Protein AF-A0A1A8RSU1-F1 (afdb_monomer_lite)

Structure (mmCIF, N/CA/C/O backbone):
data_AF-A0A1A8RSU1-F1
#
_entry.id   AF-A0A1A8RSU1-F1
#
loop_
_atom_site.group_PDB
_atom_site.id
_atom_site.type_symbol
_atom_site.label_atom_id
_atom_site.label_alt_id
_atom_site.label_comp_id
_atom_site.label_asym_id
_atom_site.label_entity_id
_atom_site.label_seq_id
_atom_site.pdbx_PDB_ins_code
_atom_site.Cartn_x
_atom_site.Cartn_y
_atom_site.Cartn_z
_atom_site.occupancy
_atom_site.B_iso_or_equiv
_atom_site.auth_seq_id
_atom_site.auth_comp_id
_atom_site.auth_asym_id
_atom_site.auth_atom_id
_atom_site.pdbx_PDB_model_num
ATOM 1 N N . ARG A 1 1 ? -17.466 -7.263 -15.778 1.00 43.09 1 ARG A N 1
ATOM 2 C CA . ARG A 1 1 ? -18.382 -7.134 -14.616 1.00 43.09 1 ARG A CA 1
ATOM 3 C C . ARG A 1 1 ? -17.638 -6.340 -13.537 1.00 43.09 1 ARG A C 1
ATOM 5 O O . ARG A 1 1 ? -17.036 -6.929 -12.654 1.00 43.09 1 ARG A O 1
ATOM 12 N N . TYR A 1 2 ? -17.560 -5.017 -13.695 1.00 47.53 2 TYR A N 1
ATOM 13 C CA . TYR A 1 2 ? -16.796 -4.135 -12.807 1.00 47.53 2 TYR A CA 1
ATOM 14 C C . TYR A 1 2 ? -17.596 -3.910 -11.522 1.00 47.53 2 TYR A C 1
ATOM 16 O O . TYR A 1 2 ? -18.692 -3.355 -11.583 1.00 47.53 2 TYR A O 1
ATOM 24 N N . HIS A 1 3 ? -17.081 -4.364 -10.378 1.00 49.94 3 HIS A N 1
ATOM 25 C CA . HIS A 1 3 ? -17.557 -3.888 -9.079 1.00 49.94 3 HIS A CA 1
ATOM 26 C C . HIS A 1 3 ? -17.003 -2.476 -8.896 1.00 49.94 3 HIS A C 1
ATOM 28 O O . HIS A 1 3 ? -15.944 -2.265 -8.319 1.00 49.94 3 HIS A O 1
ATOM 34 N N . ASN A 1 4 ? -17.702 -1.510 -9.490 1.00 48.41 4 ASN A N 1
ATOM 35 C CA . ASN A 1 4 ? -17.497 -0.099 -9.216 1.00 48.41 4 ASN A CA 1
ATOM 36 C C . ASN A 1 4 ? -18.172 0.204 -7.881 1.00 48.41 4 ASN A C 1
ATOM 38 O O . ASN A 1 4 ? -19.279 0.747 -7.849 1.00 48.41 4 ASN A O 1
ATOM 42 N N . GLU A 1 5 ? -17.516 -0.144 -6.778 1.00 55.12 5 GLU A N 1
ATOM 43 C CA . GLU A 1 5 ? -17.769 0.582 -5.543 1.00 55.12 5 GLU A CA 1
ATOM 44 C C . GLU A 1 5 ? -17.365 2.025 -5.826 1.00 55.12 5 GLU A C 1
ATOM 46 O O . GLU A 1 5 ? -16.189 2.379 -5.898 1.00 55.12 5 GLU A O 1
ATOM 51 N N . A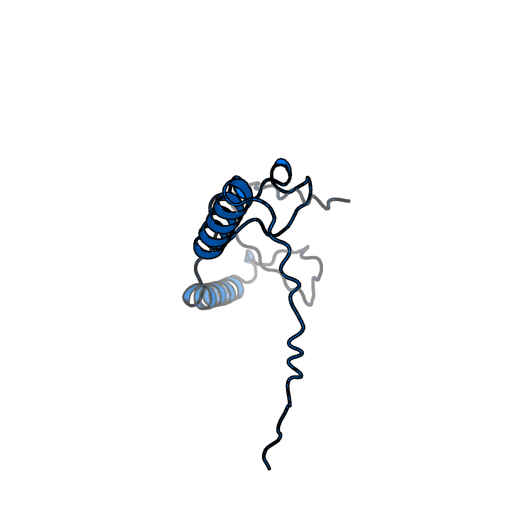RG A 1 6 ? -18.364 2.860 -6.122 1.00 53.16 6 ARG A N 1
ATOM 52 C CA . ARG A 1 6 ? -18.197 4.306 -6.148 1.00 53.16 6 ARG A CA 1
ATOM 53 C C . ARG A 1 6 ? -17.763 4.691 -4.740 1.00 53.16 6 ARG A C 1
ATOM 55 O O . ARG A 1 6 ? -18.616 4.922 -3.888 1.00 53.16 6 ARG A O 1
ATOM 62 N N . ILE A 1 7 ? -16.452 4.752 -4.510 1.00 56.94 7 ILE A N 1
ATOM 63 C CA . ILE A 1 7 ? -15.860 5.431 -3.363 1.00 56.94 7 ILE A CA 1
ATOM 64 C C . ILE A 1 7 ? -16.310 6.882 -3.500 1.00 56.94 7 ILE A C 1
ATOM 66 O O . ILE A 1 7 ? -15.734 7.682 -4.238 1.00 56.94 7 ILE A O 1
ATOM 70 N N . ARG A 1 8 ? -17.441 7.205 -2.872 1.00 55.22 8 ARG A N 1
ATOM 71 C CA . ARG A 1 8 ? -17.864 8.585 -2.717 1.00 55.22 8 ARG A CA 1
ATOM 72 C C . ARG A 1 8 ? -16.896 9.148 -1.693 1.00 55.22 8 ARG A C 1
ATOM 74 O O . ARG A 1 8 ? -17.014 8.845 -0.512 1.00 55.22 8 ARG A O 1
ATOM 81 N N . TRP A 1 9 ? -15.944 9.954 -2.147 1.00 57.47 9 TRP A N 1
ATOM 82 C CA . TRP A 1 9 ? -15.135 10.830 -1.297 1.00 57.47 9 TRP A CA 1
ATOM 83 C C . TRP A 1 9 ? -16.006 11.937 -0.668 1.00 57.47 9 TRP A C 1
ATOM 85 O O . TRP A 1 9 ? -15.672 13.117 -0.714 1.00 57.47 9 TRP A O 1
ATOM 95 N N . ASP A 1 10 ? -17.179 11.584 -0.142 1.00 55.91 10 ASP A N 1
ATOM 96 C CA . ASP A 1 10 ? -18.060 12.500 0.565 1.00 55.91 10 ASP A CA 1
ATOM 97 C C . ASP A 1 10 ? -17.514 12.662 1.994 1.00 55.91 10 ASP A C 1
ATOM 99 O O . ASP A 1 10 ? -17.517 11.718 2.783 1.00 55.91 10 ASP A O 1
ATOM 103 N N . ARG A 1 11 ? -17.016 13.873 2.291 1.00 58.91 11 ARG A N 1
ATOM 104 C CA . ARG A 1 11 ? -16.640 14.413 3.618 1.00 58.91 11 ARG A CA 1
ATOM 105 C C . ARG A 1 11 ? -15.434 13.781 4.323 1.00 58.91 11 ARG A C 1
ATOM 107 O O . ARG A 1 11 ? -15.578 13.149 5.363 1.00 58.91 11 ARG A O 1
ATOM 114 N N . GLY A 1 12 ? -14.224 14.056 3.830 1.00 75.88 12 GLY A N 1
ATOM 115 C CA . GLY A 1 12 ? -13.008 14.212 4.659 1.00 75.88 12 GLY A CA 1
ATOM 116 C C . GLY A 1 12 ? -12.505 13.014 5.483 1.00 75.88 12 GLY A C 1
ATOM 117 O O . GLY A 1 12 ? -11.488 13.134 6.163 1.00 75.88 12 GLY A O 1
ATOM 118 N N . LYS A 1 13 ? -13.175 11.862 5.445 1.00 86.50 13 LYS A N 1
ATOM 119 C CA . LYS A 1 13 ? -12.784 10.669 6.191 1.00 86.50 13 LYS A CA 1
ATOM 120 C C . LYS A 1 13 ? -11.755 9.868 5.398 1.00 86.50 13 LYS A C 1
ATOM 122 O O . LYS A 1 13 ? -12.028 9.444 4.281 1.00 86.50 13 LYS A O 1
ATOM 127 N N . SER A 1 14 ? -10.583 9.658 5.993 1.00 89.81 14 SER A N 1
ATOM 128 C CA . SER A 1 14 ? -9.442 8.956 5.384 1.00 89.81 14 SER A CA 1
ATOM 129 C C . SER A 1 14 ? -9.056 7.656 6.099 1.00 89.81 14 SER A C 1
ATOM 131 O O . SER A 1 14 ? -8.151 6.957 5.649 1.00 89.81 14 SER A O 1
ATOM 133 N N . ILE A 1 15 ? -9.706 7.336 7.222 1.00 93.31 15 ILE A N 1
ATOM 134 C CA . ILE A 1 15 ? -9.374 6.194 8.080 1.00 93.31 15 ILE A CA 1
ATOM 135 C C . ILE A 1 15 ? -10.650 5.417 8.409 1.00 93.31 15 ILE A C 1
ATOM 137 O O . ILE A 1 15 ? -11.662 6.003 8.799 1.00 93.31 15 ILE A O 1
ATOM 141 N N . TRP A 1 16 ? -10.555 4.093 8.313 1.00 95.44 16 TRP A N 1
ATOM 142 C CA . TRP A 1 16 ? -11.576 3.133 8.724 1.00 95.44 16 TRP A CA 1
ATOM 143 C C . TRP A 1 16 ? -10.932 1.991 9.513 1.00 95.44 16 TRP A C 1
ATOM 145 O O . TRP A 1 16 ? -9.740 1.714 9.360 1.00 95.44 16 TRP A O 1
ATOM 155 N N . LEU A 1 17 ? -11.713 1.341 10.373 1.00 96.88 17 LEU A N 1
ATOM 156 C CA . LEU A 1 17 ? -11.289 0.161 11.120 1.00 96.88 17 LEU A CA 1
ATOM 157 C C . LEU A 1 17 ? -12.401 -0.885 11.099 1.00 96.88 17 LEU A C 1
ATOM 159 O O . LEU A 1 17 ? -13.474 -0.654 11.650 1.00 96.88 17 LEU A O 1
ATOM 163 N N . PHE A 1 18 ? -12.097 -2.058 10.551 1.00 97.81 18 PHE A N 1
ATOM 164 C CA . PHE A 1 18 ? -13.012 -3.194 10.478 1.00 97.81 18 PHE A CA 1
ATOM 165 C C . PHE A 1 18 ? -12.447 -4.389 11.242 1.00 97.81 18 PHE A C 1
ATOM 167 O O . PHE A 1 18 ? -11.230 -4.566 11.339 1.00 97.81 18 PHE A O 1
ATOM 174 N N . ASN A 1 19 ? -13.332 -5.224 11.782 1.00 97.25 19 ASN A N 1
ATOM 175 C CA . ASN A 1 19 ? -12.950 -6.508 12.356 1.00 97.25 19 ASN A CA 1
ATOM 176 C C . ASN A 1 19 ? -13.326 -7.623 11.392 1.00 97.25 19 ASN A C 1
ATOM 178 O O . ASN A 1 19 ? -14.393 -8.208 11.503 1.00 97.25 19 ASN A O 1
ATOM 182 N N . ILE A 1 20 ? -12.404 -7.937 10.493 1.00 96.50 20 ILE A N 1
ATOM 183 C CA . ILE A 1 20 ? -12.529 -8.965 9.463 1.00 96.50 20 ILE A CA 1
ATOM 184 C C . ILE A 1 20 ? -12.957 -10.354 9.967 1.00 96.50 20 ILE A C 1
ATOM 186 O O . ILE A 1 20 ? -13.557 -11.098 9.198 1.00 96.50 20 ILE A O 1
ATOM 190 N N . THR A 1 21 ? -12.702 -10.729 11.231 1.00 97.44 21 THR A N 1
ATOM 191 C CA . THR A 1 21 ? -13.159 -12.037 11.749 1.00 97.44 21 THR A CA 1
ATOM 192 C C . THR A 1 21 ? -14.651 -12.056 12.072 1.00 97.44 21 THR A C 1
ATOM 194 O O . THR A 1 21 ? -15.282 -13.102 11.954 1.00 97.44 21 THR A O 1
ATOM 197 N N . ALA A 1 22 ? -15.216 -10.912 12.467 1.00 95.88 22 ALA A N 1
ATOM 198 C CA . ALA A 1 22 ? -16.632 -10.761 12.805 1.00 95.88 22 ALA A CA 1
ATOM 199 C C . ALA A 1 22 ? -17.448 -10.058 11.702 1.00 95.88 22 ALA A C 1
ATOM 201 O O . ALA A 1 22 ? -18.668 -10.188 11.669 1.00 95.88 22 ALA A O 1
ATOM 202 N N . ASP A 1 23 ? -16.786 -9.326 10.806 1.00 96.88 23 ASP A N 1
ATOM 203 C CA . ASP A 1 23 ? -17.365 -8.567 9.696 1.00 96.88 23 ASP A CA 1
ATOM 204 C C . ASP A 1 23 ? -16.510 -8.735 8.421 1.00 96.88 23 ASP A C 1
ATOM 206 O O . ASP A 1 23 ? -15.716 -7.855 8.077 1.00 96.88 23 ASP A O 1
ATOM 210 N N . PRO A 1 24 ? -16.643 -9.872 7.706 1.00 95.94 24 PRO A N 1
ATOM 211 C CA . PRO A 1 24 ? -15.846 -10.172 6.510 1.00 95.94 24 PRO A CA 1
ATOM 212 C C . PRO A 1 24 ? -16.123 -9.258 5.310 1.00 95.94 24 PRO A C 1
ATOM 214 O O . PRO A 1 24 ? -15.368 -9.277 4.344 1.00 95.94 24 PRO A O 1
ATOM 217 N N . TYR A 1 25 ? -17.228 -8.509 5.346 1.00 96.25 25 TYR A N 1
ATOM 218 C CA . TYR A 1 25 ? -17.676 -7.638 4.258 1.00 96.25 25 TYR A CA 1
ATOM 219 C C . TYR A 1 25 ? -17.542 -6.149 4.602 1.00 96.25 25 TYR A C 1
ATOM 221 O O . TYR A 1 25 ? -18.116 -5.326 3.893 1.00 96.25 25 TYR A O 1
ATOM 229 N N . GLU A 1 26 ? -16.843 -5.813 5.693 1.00 94.88 26 GLU A N 1
ATOM 230 C CA . GLU A 1 26 ? -16.447 -4.439 6.044 1.00 94.88 26 GLU A CA 1
ATOM 231 C C . GLU A 1 26 ? -17.630 -3.452 6.101 1.00 94.88 26 GLU A C 1
ATOM 233 O O . GLU A 1 26 ? -17.554 -2.300 5.673 1.00 94.88 26 GLU A O 1
ATOM 238 N N . ARG A 1 27 ? -18.770 -3.911 6.629 1.00 95.00 27 ARG A N 1
ATOM 239 C CA . ARG A 1 27 ? -20.021 -3.140 6.657 1.00 95.00 27 ARG A CA 1
ATOM 240 C C . ARG A 1 27 ? -20.073 -2.135 7.799 1.00 95.00 27 ARG A C 1
ATOM 242 O O . ARG A 1 27 ? -20.786 -1.137 7.692 1.00 95.00 27 ARG A O 1
ATOM 249 N N . VAL A 1 28 ? -19.373 -2.402 8.902 1.00 95.44 28 VAL A N 1
ATOM 250 C CA . VAL A 1 28 ? -19.461 -1.599 10.127 1.00 95.44 28 VAL A CA 1
ATOM 251 C C . VAL A 1 28 ? -18.102 -1.016 10.485 1.00 95.44 28 VAL A C 1
ATOM 253 O O . VAL A 1 28 ? -17.221 -1.707 10.992 1.00 95.44 28 VAL A O 1
ATOM 256 N N . ASP A 1 29 ? -17.946 0.294 10.291 1.00 94.94 29 ASP A N 1
ATOM 257 C CA . ASP A 1 29 ? -16.740 0.992 10.729 1.00 94.94 29 ASP A CA 1
ATOM 258 C C . ASP A 1 29 ? -16.707 1.175 12.251 1.00 94.94 29 ASP A C 1
ATOM 260 O O . ASP A 1 29 ? -17.621 1.728 12.863 1.00 94.94 29 ASP A O 1
ATOM 264 N N . MET A 1 30 ? -15.594 0.769 12.852 1.00 95.88 30 MET A N 1
ATOM 265 C CA . MET A 1 30 ? -15.343 0.855 14.286 1.00 95.88 30 MET A CA 1
ATOM 266 C C . MET A 1 30 ? -14.223 1.837 14.649 1.00 95.88 30 MET A C 1
ATOM 268 O O . MET A 1 30 ? -13.792 1.873 15.805 1.00 95.88 30 MET A O 1
ATOM 272 N N . SER A 1 31 ? -13.751 2.647 13.696 1.00 95.25 31 SER A N 1
ATOM 273 C CA . SER A 1 31 ? -12.635 3.582 13.899 1.00 95.25 31 SER A CA 1
ATOM 274 C C . SER A 1 31 ? -12.863 4.548 15.066 1.00 95.25 31 SER A C 1
ATOM 276 O O . SER A 1 31 ? -11.969 4.749 15.888 1.00 95.25 31 SER A O 1
ATOM 278 N N . GLN A 1 32 ? -14.082 5.080 15.194 1.00 94.38 32 GLN A N 1
ATOM 279 C CA . GLN A 1 32 ? -14.474 5.978 16.285 1.00 94.38 32 GLN A CA 1
ATOM 280 C C . GLN A 1 32 ? -14.622 5.250 17.627 1.00 94.38 32 GLN A C 1
ATOM 282 O O . GLN A 1 32 ? -14.360 5.832 18.676 1.00 94.38 32 GLN A O 1
ATOM 287 N N . ARG A 1 33 ? -15.017 3.970 17.604 1.00 96.88 33 ARG A N 1
ATOM 288 C CA . ARG A 1 33 ? -15.239 3.163 18.812 1.00 96.88 33 ARG A CA 1
ATOM 289 C C . ARG A 1 33 ? -13.928 2.688 19.440 1.00 96.88 33 ARG A C 1
ATOM 291 O O . ARG A 1 33 ? -13.838 2.598 20.661 1.00 96.88 33 ARG A O 1
ATOM 298 N N . TYR A 1 34 ? -12.910 2.405 18.623 1.00 97.38 34 TYR A N 1
ATOM 299 C CA . TYR A 1 34 ? -11.621 1.874 19.082 1.00 97.38 34 TYR A CA 1
ATOM 300 C C . TYR A 1 34 ? -10.416 2.697 18.581 1.00 97.38 34 TYR A C 1
ATOM 302 O O . TYR A 1 34 ? -9.547 2.167 17.879 1.00 97.38 34 TYR A O 1
ATOM 310 N N . PRO A 1 35 ? -10.281 3.975 18.988 1.00 96.75 35 PRO A N 1
ATOM 311 C CA . PRO A 1 35 ? -9.216 4.859 18.498 1.00 96.75 35 PRO A CA 1
ATOM 312 C C . PRO A 1 35 ? -7.802 4.385 18.878 1.00 96.75 35 PRO A C 1
ATOM 314 O O . PRO A 1 35 ? -6.833 4.626 18.156 1.00 96.75 35 PRO A O 1
ATOM 317 N N . HIS A 1 36 ? -7.660 3.658 19.989 1.00 98.00 36 HIS A N 1
ATOM 318 C CA . HIS A 1 36 ? -6.381 3.079 20.408 1.00 98.00 36 HIS A CA 1
ATOM 319 C C . HIS A 1 36 ? -5.906 1.965 19.459 1.00 98.00 36 HIS A C 1
ATOM 321 O O . HIS A 1 36 ? -4.710 1.868 19.175 1.00 98.00 36 HIS A O 1
ATOM 327 N N . ILE A 1 37 ? -6.829 1.158 18.918 1.00 98.00 37 ILE A N 1
ATOM 328 C CA . ILE A 1 37 ? -6.511 0.132 17.914 1.00 98.00 37 ILE A CA 1
ATOM 329 C C . ILE A 1 37 ? -6.110 0.806 16.605 1.00 98.00 37 ILE A C 1
ATOM 331 O O . ILE A 1 37 ? -5.090 0.431 16.030 1.00 98.00 37 ILE A O 1
ATOM 335 N N . VAL A 1 38 ? -6.840 1.845 16.184 1.00 97.62 38 VAL A N 1
ATOM 336 C CA . VAL A 1 38 ? -6.474 2.661 15.014 1.00 97.62 38 VAL A CA 1
ATOM 337 C C . VAL A 1 38 ? -5.034 3.161 15.144 1.00 97.62 38 VAL A C 1
ATOM 339 O O . VAL A 1 38 ? -4.216 2.910 14.261 1.00 97.62 38 VAL A O 1
ATOM 342 N N . LYS A 1 39 ? -4.679 3.783 16.277 1.00 97.81 39 LYS A N 1
ATOM 343 C CA . LYS A 1 39 ? -3.313 4.267 16.528 1.00 97.81 39 LYS A CA 1
ATOM 344 C C . LYS A 1 39 ? -2.276 3.144 16.451 1.00 97.81 39 LYS A C 1
ATOM 346 O O . LYS A 1 39 ? -1.233 3.321 15.826 1.00 97.81 39 LYS A O 1
ATOM 351 N N . LYS A 1 40 ? -2.556 1.980 17.047 1.00 98.38 40 LYS A N 1
ATOM 352 C CA . LYS A 1 40 ? -1.670 0.806 16.980 1.00 98.38 40 LYS A CA 1
ATOM 353 C C . LYS A 1 40 ? -1.442 0.348 15.536 1.00 98.38 40 LYS A C 1
ATOM 355 O O . LYS A 1 40 ? -0.301 0.078 15.163 1.00 98.38 40 LYS A O 1
ATOM 360 N N . MET A 1 41 ? -2.497 0.285 14.727 1.00 97.94 41 MET A N 1
ATOM 361 C CA . MET A 1 41 ? -2.393 -0.111 13.321 1.00 97.94 41 MET A CA 1
ATOM 362 C C . MET A 1 41 ? -1.646 0.936 12.488 1.00 97.94 41 MET A C 1
ATOM 364 O O . MET A 1 41 ? -0.772 0.566 11.709 1.00 97.94 41 MET A O 1
ATOM 368 N N . LEU A 1 42 ? -1.888 2.232 12.712 1.00 97.81 42 LEU A N 1
ATOM 369 C CA . LEU A 1 42 ? -1.148 3.315 12.053 1.00 97.81 42 LEU A CA 1
ATOM 370 C C . LEU A 1 42 ? 0.352 3.279 12.377 1.00 97.81 42 LEU A C 1
ATOM 372 O O . LEU A 1 42 ? 1.175 3.428 11.478 1.00 97.81 42 LEU A O 1
ATOM 376 N N . MET A 1 43 ? 0.728 3.015 13.634 1.00 98.31 43 MET A N 1
ATOM 377 C CA . MET A 1 43 ? 2.140 2.829 13.998 1.00 98.31 43 MET A CA 1
ATOM 378 C C . MET A 1 43 ? 2.759 1.627 13.276 1.00 98.31 43 MET A C 1
ATOM 380 O O . MET A 1 43 ? 3.902 1.693 12.829 1.00 98.31 43 MET A O 1
ATOM 384 N N . ARG A 1 44 ? 2.000 0.538 13.112 1.00 98.12 44 ARG A N 1
ATOM 385 C CA . ARG A 1 44 ? 2.457 -0.634 12.359 1.00 98.12 44 ARG A CA 1
ATOM 386 C C . ARG A 1 44 ? 2.642 -0.324 10.869 1.00 98.12 44 ARG A C 1
ATOM 388 O O . ARG A 1 44 ? 3.639 -0.751 10.294 1.00 98.12 44 ARG A O 1
ATOM 395 N N . LEU A 1 45 ? 1.741 0.454 10.263 1.00 97.81 45 LEU A N 1
ATOM 396 C CA . LEU A 1 45 ? 1.899 0.945 8.889 1.00 97.81 45 LEU A CA 1
ATOM 397 C C . LEU A 1 45 ? 3.148 1.822 8.744 1.00 97.81 45 LEU A C 1
ATOM 399 O O . LEU A 1 45 ? 3.926 1.618 7.817 1.00 97.81 45 LEU A O 1
ATOM 403 N N . ALA A 1 46 ? 3.386 2.742 9.683 1.00 97.81 46 ALA A N 1
ATOM 404 C CA . ALA A 1 46 ? 4.582 3.584 9.684 1.00 97.81 46 ALA A CA 1
ATOM 405 C C . ALA A 1 46 ? 5.873 2.753 9.776 1.00 97.81 46 ALA A C 1
ATOM 407 O O . ALA A 1 46 ? 6.841 3.036 9.070 1.00 97.81 46 ALA A O 1
ATOM 408 N N . GLN A 1 47 ? 5.873 1.691 10.588 1.00 98.06 47 GLN A N 1
ATOM 409 C CA . GLN A 1 47 ? 7.007 0.775 10.693 1.00 98.06 47 GLN A CA 1
ATOM 410 C C . GLN A 1 47 ? 7.299 0.055 9.368 1.00 98.06 47 GLN A C 1
ATOM 412 O O . GLN A 1 47 ? 8.462 -0.043 8.988 1.00 98.06 47 GLN A O 1
ATOM 417 N N . TYR A 1 48 ? 6.274 -0.416 8.648 1.00 98.00 48 TYR A N 1
ATOM 418 C CA . TYR A 1 48 ? 6.468 -1.019 7.322 1.00 98.00 48 TYR A CA 1
ATOM 419 C C . TYR A 1 48 ? 6.913 0.006 6.278 1.00 98.00 48 TYR A C 1
ATOM 421 O O . TYR A 1 48 ? 7.784 -0.291 5.462 1.00 98.00 48 TYR A O 1
ATOM 429 N N . ASN A 1 49 ? 6.373 1.226 6.337 1.00 97.31 49 ASN A N 1
ATOM 430 C CA . ASN A 1 49 ? 6.761 2.306 5.436 1.00 97.31 49 ASN A CA 1
ATOM 431 C C . ASN A 1 49 ? 8.234 2.710 5.620 1.00 97.31 49 ASN A C 1
ATOM 433 O O . ASN A 1 49 ? 8.907 3.035 4.649 1.00 97.31 49 ASN A O 1
ATOM 437 N N . LYS A 1 50 ? 8.772 2.628 6.847 1.00 97.25 50 LYS A N 1
ATOM 438 C CA . LYS A 1 50 ? 10.188 2.919 7.136 1.00 97.25 50 LYS A CA 1
ATOM 439 C C . LYS A 1 50 ? 11.156 2.042 6.336 1.00 97.25 50 LYS A C 1
ATOM 441 O O . LYS A 1 50 ? 12.247 2.490 6.003 1.00 97.25 50 LYS A O 1
ATOM 446 N N . THR A 1 51 ? 10.777 0.798 6.055 1.00 96.81 51 THR A N 1
ATOM 447 C CA . THR A 1 51 ? 11.593 -0.154 5.287 1.00 96.81 51 THR A CA 1
ATOM 448 C C . THR A 1 51 ? 11.095 -0.336 3.854 1.00 96.81 51 THR A C 1
ATOM 450 O O . THR A 1 51 ? 11.547 -1.249 3.167 1.00 96.81 51 THR A O 1
ATOM 453 N N . ALA A 1 52 ? 10.135 0.478 3.406 1.00 96.56 52 ALA A N 1
ATOM 454 C CA . ALA A 1 52 ? 9.573 0.356 2.073 1.00 96.56 52 ALA A CA 1
ATOM 455 C C . ALA A 1 52 ? 10.573 0.833 1.015 1.00 96.56 52 ALA A C 1
ATOM 457 O O . ALA A 1 52 ? 11.231 1.864 1.153 1.00 96.56 52 ALA A O 1
ATOM 458 N N . VAL A 1 53 ? 10.663 0.070 -0.069 1.00 97.06 53 VAL A N 1
ATOM 459 C CA . VAL A 1 53 ? 11.412 0.468 -1.260 1.00 97.06 53 VAL A CA 1
ATOM 460 C C . VAL A 1 53 ? 10.591 1.528 -2.004 1.00 97.06 53 VAL A C 1
ATOM 462 O O . VAL A 1 53 ? 9.380 1.340 -2.160 1.00 97.06 53 VAL A O 1
ATOM 465 N N . PRO A 1 54 ? 11.207 2.625 -2.481 1.00 95.75 54 PRO A N 1
ATOM 466 C CA . PRO A 1 54 ? 10.507 3.625 -3.277 1.00 95.75 54 PRO A CA 1
ATOM 467 C C . PRO A 1 54 ? 9.794 3.004 -4.480 1.00 95.75 54 PRO A C 1
ATOM 469 O O . PRO A 1 54 ? 10.337 2.136 -5.169 1.00 95.75 54 PRO A O 1
ATOM 472 N N . VAL A 1 55 ? 8.578 3.473 -4.757 1.00 95.81 55 VAL A N 1
ATOM 473 C CA . VAL A 1 55 ? 7.810 3.007 -5.914 1.00 95.81 55 VAL A CA 1
ATOM 474 C C . VAL A 1 55 ? 8.539 3.419 -7.189 1.00 95.81 55 VAL A C 1
ATOM 476 O O . VAL A 1 55 ? 8.787 4.600 -7.431 1.00 95.81 55 VAL A O 1
ATOM 479 N N . ARG A 1 56 ? 8.852 2.439 -8.038 1.00 95.44 56 ARG A N 1
ATOM 480 C CA . ARG A 1 56 ? 9.415 2.688 -9.363 1.00 95.44 56 ARG A CA 1
ATOM 481 C C . ARG A 1 56 ? 8.280 2.845 -10.372 1.00 95.44 56 ARG A C 1
ATOM 483 O O . ARG A 1 56 ? 7.731 1.854 -10.841 1.00 95.44 56 ARG A O 1
ATOM 490 N N . TYR A 1 57 ? 7.957 4.090 -10.713 1.00 94.38 57 TYR A N 1
ATOM 491 C CA . TYR A 1 57 ? 6.942 4.427 -11.715 1.00 94.38 57 TYR A CA 1
ATOM 492 C C . TYR A 1 57 ? 7.574 5.224 -12.870 1.00 94.38 57 TYR A C 1
ATOM 494 O O . TYR A 1 57 ? 7.494 6.452 -12.893 1.00 94.38 57 TYR A O 1
ATOM 502 N N . PRO A 1 58 ? 8.304 4.555 -13.783 1.00 92.75 58 PRO A N 1
ATOM 503 C CA . PRO A 1 58 ? 8.975 5.233 -14.884 1.00 92.75 58 PRO A CA 1
ATOM 504 C C . PRO A 1 58 ? 7.957 5.783 -15.890 1.00 92.75 58 PRO A C 1
ATOM 506 O O . PRO A 1 58 ? 6.833 5.290 -15.998 1.00 92.75 58 PRO A O 1
ATOM 509 N N . ALA A 1 59 ? 8.369 6.790 -16.661 1.00 93.81 59 ALA A N 1
ATOM 510 C CA . ALA A 1 59 ? 7.576 7.278 -17.781 1.00 93.81 59 ALA A CA 1
ATOM 511 C C . ALA A 1 59 ? 7.364 6.176 -18.834 1.00 93.81 59 ALA A C 1
ATOM 513 O O . ALA A 1 59 ? 8.161 5.243 -18.963 1.00 93.81 59 ALA A O 1
ATOM 514 N N . LYS A 1 60 ? 6.283 6.299 -19.607 1.00 91.19 60 LYS A N 1
ATOM 515 C CA . LYS A 1 60 ? 5.978 5.373 -20.700 1.00 91.19 60 LYS A CA 1
ATOM 516 C C . LYS A 1 60 ? 7.083 5.421 -21.764 1.00 91.19 60 LYS A C 1
ATOM 518 O O . LYS A 1 60 ? 7.389 6.493 -22.276 1.00 91.19 60 LYS A O 1
ATOM 523 N N . ASP A 1 61 ? 7.620 4.261 -22.143 1.00 92.00 61 ASP A N 1
ATOM 524 C CA . ASP A 1 61 ? 8.552 4.130 -23.272 1.00 92.00 61 ASP A CA 1
ATOM 525 C C . ASP A 1 61 ? 7.762 4.039 -24.588 1.00 92.00 61 ASP A C 1
ATOM 527 O O . ASP A 1 61 ? 6.916 3.158 -24.745 1.00 92.00 61 ASP A O 1
ATOM 531 N N . LEU A 1 62 ? 8.013 4.930 -25.549 1.00 90.75 62 LEU A N 1
ATOM 532 C CA . LEU A 1 62 ? 7.334 4.916 -26.852 1.00 90.75 62 LEU A CA 1
ATOM 533 C C . LEU A 1 62 ? 7.659 3.659 -27.675 1.00 90.75 62 LEU A C 1
ATOM 535 O O . LEU A 1 62 ? 6.799 3.189 -28.421 1.00 90.75 62 LEU A O 1
ATOM 539 N N . ARG A 1 63 ? 8.849 3.068 -27.495 1.00 88.75 63 ARG A N 1
ATOM 540 C CA . ARG A 1 63 ? 9.274 1.832 -28.184 1.00 88.75 63 ARG A CA 1
ATOM 541 C C . ARG A 1 63 ? 8.468 0.609 -27.750 1.00 88.75 63 ARG A C 1
ATOM 543 O O . ARG A 1 63 ? 8.388 -0.367 -28.487 1.00 88.75 63 ARG A O 1
ATOM 550 N N . SER A 1 64 ? 7.813 0.694 -26.589 1.00 88.56 64 SER A N 1
ATOM 551 C CA . SER A 1 64 ? 6.890 -0.337 -26.106 1.00 88.56 64 SER A CA 1
ATOM 552 C C . SER A 1 64 ? 5.608 -0.458 -26.928 1.00 88.56 64 SER A C 1
ATOM 554 O O . SER A 1 64 ? 4.862 -1.415 -26.744 1.00 88.56 64 SER A O 1
ATOM 556 N N . ASN A 1 65 ? 5.319 0.496 -27.822 1.00 90.56 65 ASN A N 1
ATOM 557 C CA . ASN A 1 65 ? 4.104 0.469 -28.627 1.00 90.56 65 ASN A CA 1
ATOM 558 C C . ASN A 1 65 ? 4.089 -0.772 -29.553 1.00 90.56 65 ASN A C 1
ATOM 560 O O . ASN A 1 65 ? 4.986 -0.915 -30.387 1.00 90.56 65 ASN A O 1
ATOM 564 N N . PRO A 1 66 ? 3.064 -1.645 -29.474 1.00 92.94 66 PRO A N 1
ATOM 565 C CA . PRO A 1 66 ? 2.948 -2.838 -30.317 1.00 92.94 66 PRO A CA 1
ATOM 566 C C . PRO A 1 66 ? 2.964 -2.554 -31.817 1.00 92.94 66 PRO A C 1
ATOM 568 O O . PRO A 1 66 ? 3.379 -3.411 -32.590 1.00 92.94 66 PRO A O 1
ATOM 571 N N . GLN A 1 67 ? 2.556 -1.355 -32.247 1.00 90.12 67 GLN A N 1
ATOM 572 C CA . GLN A 1 67 ? 2.626 -0.955 -33.657 1.00 90.12 67 GLN A CA 1
ATOM 573 C C . GLN A 1 67 ? 4.054 -1.021 -34.218 1.00 90.12 67 GLN A C 1
ATOM 575 O O . GLN A 1 67 ? 4.223 -1.273 -35.406 1.00 90.12 67 GLN A O 1
ATOM 580 N N . TYR A 1 68 ? 5.073 -0.854 -33.370 1.00 85.94 68 TYR A N 1
ATOM 581 C CA . TYR A 1 68 ? 6.481 -0.983 -33.753 1.00 85.94 68 TYR A CA 1
ATOM 582 C C . TYR A 1 68 ? 7.030 -2.409 -33.574 1.00 85.94 68 TYR A C 1
ATOM 584 O O . TYR A 1 68 ? 8.158 -2.681 -33.965 1.00 85.94 68 TYR A O 1
ATOM 592 N N . ASN A 1 69 ? 6.234 -3.3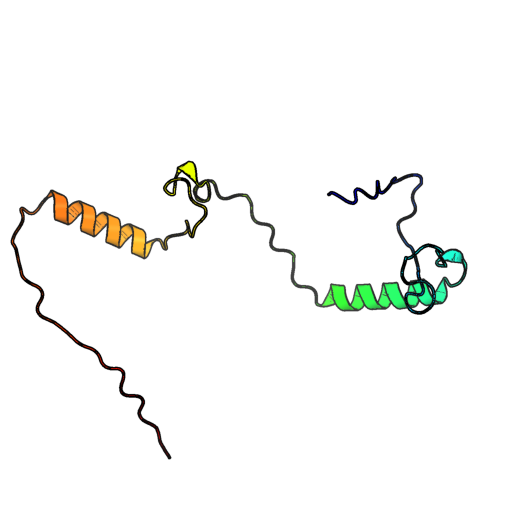30 -33.017 1.00 86.38 69 ASN A N 1
ATOM 593 C CA . ASN A 1 69 ? 6.631 -4.692 -32.646 1.00 86.38 69 ASN A CA 1
ATOM 594 C C . ASN A 1 69 ? 5.687 -5.734 -33.276 1.00 86.38 69 ASN A C 1
ATOM 596 O O . ASN A 1 69 ? 5.130 -6.597 -32.599 1.00 86.38 69 ASN A O 1
ATOM 600 N N . SER A 1 70 ? 5.465 -5.635 -34.590 1.00 87.44 70 SER A N 1
ATOM 601 C CA . SER A 1 70 ? 4.605 -6.557 -35.360 1.00 87.44 70 SER A CA 1
ATOM 602 C C . SER A 1 70 ? 3.153 -6.664 -34.859 1.00 87.44 70 SER A C 1
ATOM 604 O O . SER A 1 70 ? 2.487 -7.671 -35.081 1.00 87.44 70 SER A O 1
ATOM 606 N N . GLY A 1 71 ? 2.646 -5.637 -34.170 1.00 92.19 71 GLY A N 1
ATOM 607 C CA . GLY A 1 71 ? 1.287 -5.601 -33.623 1.00 92.19 71 GLY A CA 1
ATOM 608 C C . GLY A 1 71 ? 1.090 -6.403 -32.331 1.00 92.19 71 GLY A C 1
ATOM 609 O O . GLY A 1 71 ? -0.045 -6.529 -31.876 1.00 92.19 71 GLY A O 1
ATOM 610 N N . VAL A 1 72 ? 2.158 -6.930 -31.723 1.00 92.06 72 VAL A N 1
ATOM 611 C CA . VAL A 1 72 ? 2.092 -7.809 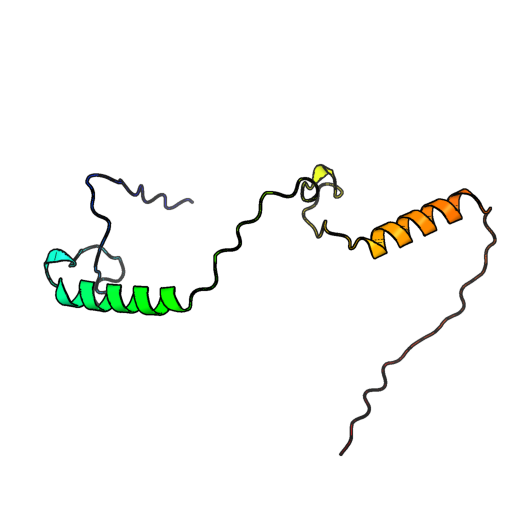-30.544 1.00 92.06 72 VAL A CA 1
ATOM 612 C C . VAL A 1 72 ? 2.815 -7.171 -29.355 1.00 92.06 72 VAL A C 1
ATOM 614 O O . VAL A 1 72 ? 3.856 -6.536 -29.506 1.00 92.06 72 VAL A O 1
ATOM 617 N N . TRP A 1 73 ? 2.271 -7.340 -28.147 1.00 91.69 73 TRP A N 1
ATOM 618 C CA . TRP A 1 73 ? 2.985 -6.993 -26.916 1.00 91.69 73 TRP A CA 1
ATOM 619 C C . TRP A 1 73 ? 4.098 -8.012 -26.658 1.00 91.69 73 TRP A C 1
ATOM 621 O O . TRP A 1 73 ? 3.828 -9.197 -26.474 1.00 91.69 73 TRP A O 1
ATOM 631 N N . GLY A 1 74 ? 5.342 -7.552 -26.609 1.00 88.69 74 GLY A N 1
ATOM 632 C CA . GLY A 1 74 ? 6.506 -8.391 -26.338 1.00 88.69 74 GLY A CA 1
ATOM 633 C C . GLY A 1 74 ? 7.683 -7.559 -25.839 1.00 88.69 74 GLY A C 1
ATOM 634 O O . GLY A 1 74 ? 7.551 -6.342 -25.731 1.00 88.69 74 GLY A O 1
ATOM 635 N N . PRO A 1 75 ? 8.825 -8.178 -25.507 1.00 89.62 75 PRO A N 1
ATOM 636 C CA . PRO A 1 75 ? 10.030 -7.443 -25.137 1.00 89.62 75 PRO A CA 1
ATOM 637 C C . PRO A 1 75 ? 10.450 -6.478 -26.257 1.00 89.62 75 PRO A C 1
ATOM 639 O O . PRO A 1 75 ? 10.662 -6.903 -27.388 1.00 89.62 75 PRO A O 1
ATOM 642 N N . TRP A 1 76 ? 10.559 -5.186 -25.942 1.00 86.62 76 TRP A N 1
ATOM 643 C CA . TRP A 1 76 ? 10.955 -4.133 -26.895 1.00 86.62 76 TRP A CA 1
ATOM 644 C C . TRP A 1 76 ? 12.318 -3.501 -26.571 1.00 86.62 76 TRP A C 1
ATOM 646 O O . TRP A 1 76 ? 12.830 -2.690 -27.340 1.00 86.62 76 TRP A O 1
ATOM 656 N N . TYR A 1 77 ? 12.887 -3.814 -25.405 1.00 83.19 77 TYR A N 1
ATOM 657 C CA . TYR A 1 77 ? 14.188 -3.306 -24.980 1.00 83.19 77 TYR A CA 1
ATOM 658 C C . TYR A 1 77 ? 15.277 -4.235 -25.525 1.00 83.19 77 TYR A C 1
ATOM 660 O O . TYR A 1 77 ? 15.324 -5.397 -25.131 1.00 83.19 77 TYR A O 1
ATOM 668 N N . LYS A 1 78 ? 16.110 -3.728 -26.439 1.00 76.69 78 LYS A N 1
ATOM 669 C CA . LYS A 1 78 ? 17.336 -4.390 -26.905 1.00 76.69 78 LYS A CA 1
ATOM 670 C C . LYS A 1 78 ? 18.532 -3.662 -26.309 1.00 76.69 78 LYS A C 1
ATOM 672 O O . LYS A 1 78 ? 18.560 -2.428 -26.369 1.00 76.69 78 LYS A O 1
ATOM 677 N N . ASP A 1 79 ? 19.495 -4.394 -25.763 1.00 75.19 79 ASP A N 1
ATOM 678 C CA . ASP A 1 79 ? 20.719 -3.789 -25.236 1.00 75.19 79 ASP A CA 1
ATOM 679 C C . ASP A 1 79 ? 21.492 -3.094 -26.372 1.00 75.19 79 ASP A C 1
ATOM 681 O O . ASP A 1 79 ? 21.470 -3.541 -27.519 1.00 75.19 79 ASP A O 1
ATOM 685 N N . GLU A 1 80 ? 22.180 -1.985 -26.079 1.00 67.12 80 GLU A N 1
ATOM 686 C CA . GLU A 1 80 ? 22.915 -1.191 -27.087 1.00 67.12 80 GLU A CA 1
ATOM 687 C C . GLU A 1 80 ? 23.922 -2.041 -27.881 1.00 67.12 80 GLU A C 1
ATOM 689 O O . GLU A 1 80 ? 24.081 -1.859 -29.084 1.00 67.12 80 GLU A O 1
ATOM 694 N N . LYS A 1 81 ? 24.512 -3.054 -27.234 1.00 63.38 81 LYS A N 1
ATOM 695 C CA . LYS A 1 81 ? 25.430 -4.013 -27.865 1.00 63.38 81 LYS A CA 1
ATOM 696 C C . LYS A 1 81 ? 24.747 -4.899 -28.906 1.00 63.38 81 LYS A C 1
ATOM 698 O O . LYS A 1 81 ? 25.319 -5.158 -29.956 1.00 63.38 81 LYS A O 1
ATOM 703 N N . GLU A 1 82 ? 23.518 -5.336 -28.638 1.00 64.06 82 GLU A N 1
ATOM 704 C CA . GLU A 1 82 ? 22.743 -6.152 -29.582 1.00 64.06 82 GLU A CA 1
ATOM 705 C C . GLU A 1 82 ? 22.301 -5.315 -30.789 1.00 64.06 82 GLU A C 1
ATOM 707 O O . GLU A 1 82 ? 22.255 -5.815 -31.911 1.00 64.06 82 GLU A O 1
ATOM 712 N N . GLN A 1 83 ? 22.033 -4.021 -30.580 1.00 61.91 83 GLN A N 1
ATOM 713 C CA . GLN A 1 83 ? 21.722 -3.088 -31.664 1.00 61.91 83 GLN A CA 1
ATOM 714 C C . GLN A 1 83 ? 22.946 -2.806 -32.544 1.00 61.91 83 GLN A C 1
ATOM 716 O O . GLN A 1 83 ? 22.812 -2.794 -33.766 1.00 61.91 83 GLN A O 1
ATOM 721 N N . GLU A 1 84 ? 24.131 -2.615 -31.956 1.00 63.50 84 GLU A N 1
ATOM 722 C CA . GLU A 1 84 ? 25.384 -2.443 -32.704 1.00 63.50 84 GLU A CA 1
ATOM 723 C C . GLU A 1 84 ? 25.755 -3.702 -33.497 1.00 63.50 84 GLU A C 1
ATOM 725 O O . GLU A 1 84 ? 26.138 -3.595 -34.661 1.00 63.50 84 GLU A O 1
ATOM 730 N N . GLU A 1 85 ? 25.586 -4.893 -32.917 1.00 64.94 85 GLU A N 1
ATOM 731 C CA . GLU A 1 85 ? 25.820 -6.165 -33.608 1.00 64.94 85 GLU A CA 1
ATOM 732 C C . GLU A 1 85 ? 24.813 -6.403 -34.743 1.00 64.94 85 GLU A C 1
ATOM 734 O O . GLU A 1 85 ? 25.210 -6.819 -35.831 1.00 64.94 85 GLU A O 1
ATOM 739 N N . GLU A 1 86 ? 23.521 -6.113 -34.549 1.00 67.00 86 GLU A N 1
ATOM 740 C CA . GLU A 1 86 ? 22.524 -6.172 -35.628 1.00 67.00 86 GLU A CA 1
ATOM 741 C C . GLU A 1 86 ? 22.817 -5.138 -36.725 1.00 67.00 86 GLU A C 1
ATOM 743 O O . GLU A 1 86 ? 22.725 -5.464 -37.907 1.00 67.00 86 GLU A O 1
ATOM 748 N N . LEU A 1 87 ? 23.204 -3.909 -36.370 1.00 71.88 87 LEU A N 1
ATOM 749 C CA . LEU A 1 87 ? 23.537 -2.858 -37.334 1.00 71.88 87 LEU A CA 1
ATOM 750 C C . LEU A 1 87 ? 24.803 -3.204 -38.125 1.00 71.88 87 LEU A C 1
ATOM 752 O O . LEU A 1 87 ? 24.813 -3.047 -39.344 1.00 71.88 87 LEU A O 1
ATOM 756 N N . TYR A 1 88 ? 25.829 -3.740 -37.457 1.00 68.69 88 TYR A N 1
ATOM 757 C CA . TYR A 1 88 ? 27.021 -4.297 -38.091 1.00 68.69 88 TYR A CA 1
ATOM 758 C C . TYR A 1 88 ? 26.594 -5.422 -39.039 1.00 68.69 88 TYR A C 1
ATOM 760 O O . TYR A 1 88 ? 26.732 -5.288 -40.250 1.00 68.69 88 TYR A O 1
ATOM 768 N N . ASN A 1 89 ? 25.950 -6.483 -38.554 1.00 66.25 89 ASN A N 1
ATOM 769 C CA . ASN A 1 89 ? 25.535 -7.611 -39.395 1.00 66.25 89 ASN A CA 1
ATOM 770 C C . ASN A 1 89 ? 24.662 -7.187 -40.595 1.00 66.25 89 ASN A C 1
ATOM 772 O O . ASN A 1 89 ? 24.865 -7.676 -41.709 1.00 66.25 89 ASN A O 1
ATOM 776 N N . ASN A 1 90 ? 23.755 -6.225 -40.425 1.00 68.25 90 ASN A N 1
ATOM 777 C CA . ASN A 1 90 ? 22.953 -5.667 -41.516 1.00 68.25 90 ASN A CA 1
ATOM 778 C C . ASN A 1 90 ? 23.785 -4.806 -42.489 1.00 68.25 90 ASN A C 1
ATOM 780 O O . ASN A 1 90 ? 23.514 -4.795 -43.687 1.00 68.25 90 ASN A O 1
ATOM 784 N N . PHE A 1 91 ? 24.822 -4.107 -42.028 1.00 64.88 91 PHE A N 1
ATOM 785 C CA . PHE A 1 91 ? 25.739 -3.354 -42.890 1.00 64.88 91 PHE A CA 1
ATOM 786 C C . PHE A 1 91 ? 26.669 -4.283 -43.694 1.00 64.88 91 PHE A C 1
ATOM 788 O O . PHE A 1 91 ? 26.829 -4.110 -44.903 1.00 64.88 91 PHE A O 1
ATOM 795 N N . PHE A 1 92 ? 27.217 -5.328 -43.063 1.00 59.38 92 PHE A N 1
ATOM 796 C CA . PHE A 1 92 ? 28.114 -6.294 -43.715 1.00 59.38 92 PHE A CA 1
ATOM 797 C C . PHE A 1 92 ? 27.394 -7.196 -44.723 1.00 59.38 92 PHE A C 1
ATOM 799 O O . PHE A 1 92 ? 27.953 -7.497 -45.778 1.00 59.38 92 PHE A O 1
ATOM 806 N N . THR A 1 93 ? 26.145 -7.583 -44.453 1.00 56.38 93 THR A N 1
ATOM 807 C CA . THR A 1 93 ? 25.345 -8.408 -45.380 1.00 56.38 93 THR A CA 1
ATOM 808 C C . THR A 1 93 ? 24.926 -7.670 -46.652 1.00 56.38 93 THR A C 1
ATOM 810 O O . THR A 1 93 ? 24.728 -8.312 -47.683 1.00 56.38 93 THR A O 1
ATOM 813 N N . ASN A 1 94 ? 24.838 -6.336 -46.614 1.00 56.56 94 ASN A N 1
ATOM 814 C CA . ASN A 1 94 ? 24.483 -5.519 -47.776 1.00 56.56 94 ASN A CA 1
ATOM 815 C C . ASN A 1 94 ? 25.690 -5.140 -48.658 1.00 56.56 94 ASN A C 1
ATOM 817 O O . ASN A 1 94 ? 25.494 -4.822 -49.829 1.00 56.56 94 ASN A O 1
ATOM 821 N N . HIS A 1 95 ? 26.925 -5.188 -48.138 1.00 53.44 95 HIS A N 1
ATOM 822 C CA . HIS A 1 95 ? 28.129 -4.749 -48.866 1.00 53.44 95 HIS A CA 1
ATOM 823 C C . HIS A 1 95 ? 29.019 -5.898 -49.383 1.00 53.44 95 HIS A C 1
ATOM 825 O O . HIS A 1 95 ? 29.812 -5.703 -50.303 1.00 53.44 95 HIS A O 1
ATOM 831 N N . LEU A 1 96 ? 28.915 -7.115 -48.845 1.00 50.81 96 LEU A N 1
ATOM 832 C CA . LEU A 1 96 ? 29.719 -8.251 -49.309 1.00 50.81 96 LEU A CA 1
ATOM 833 C C . LEU A 1 96 ? 28.813 -9.342 -49.874 1.00 50.81 96 LEU A C 1
ATOM 835 O O . LEU A 1 96 ? 28.107 -10.044 -49.154 1.00 50.81 96 LEU A O 1
ATOM 839 N N . GLY A 1 97 ? 28.841 -9.451 -51.205 1.00 46.62 97 GLY A N 1
ATOM 840 C CA . GLY A 1 97 ? 28.100 -10.437 -51.977 1.00 46.62 97 GLY A CA 1
ATOM 841 C C . GLY A 1 97 ? 28.226 -11.845 -51.396 1.00 46.62 97 GLY A C 1
ATOM 842 O O . GLY A 1 97 ? 29.301 -12.287 -50.993 1.00 46.62 97 GLY A O 1
ATOM 843 N N . LYS A 1 98 ? 27.082 -12.532 -51.374 1.00 49.34 98 LYS A N 1
ATOM 844 C CA . LYS A 1 98 ? 26.873 -13.910 -50.925 1.00 49.34 98 LYS A CA 1
ATOM 845 C C . LYS A 1 98 ? 28.066 -14.812 -51.265 1.00 49.34 98 LYS A C 1
ATOM 847 O O . LYS A 1 98 ? 28.164 -15.316 -52.381 1.00 49.34 98 LYS A O 1
ATOM 852 N N . THR A 1 99 ? 28.917 -15.101 -50.285 1.00 44.94 99 THR A N 1
ATOM 853 C CA . THR A 1 99 ? 29.773 -16.289 -50.328 1.00 44.94 99 THR A CA 1
ATOM 854 C C . THR A 1 99 ? 29.216 -17.294 -49.331 1.00 44.94 99 THR A C 1
ATOM 856 O O . THR A 1 99 ? 29.232 -17.104 -48.120 1.00 44.94 99 THR A O 1
ATOM 859 N N . SER A 1 100 ? 28.620 -18.356 -49.872 1.00 46.69 100 SER A N 1
ATOM 860 C CA . SER A 1 100 ? 28.098 -19.489 -49.113 1.00 46.69 100 SER A CA 1
ATOM 861 C C . SER A 1 100 ? 29.252 -20.214 -48.417 1.00 46.69 100 SER A C 1
ATOM 863 O O . SER A 1 100 ? 29.897 -21.069 -49.025 1.00 46.69 100 SER A O 1
ATOM 865 N N . TRP A 1 101 ? 29.464 -19.940 -47.133 1.00 38.66 101 TRP A N 1
ATOM 866 C CA . TRP A 1 101 ? 30.256 -20.803 -46.261 1.00 38.66 101 TRP A CA 1
ATOM 867 C C . TRP A 1 101 ? 29.308 -21.552 -45.326 1.00 38.66 101 TRP A C 1
ATOM 869 O O . TRP A 1 101 ? 28.657 -20.979 -44.460 1.00 38.66 101 TRP A O 1
ATOM 879 N N . LYS A 1 102 ? 29.176 -22.858 -45.582 1.00 47.69 102 LYS A N 1
ATOM 880 C CA . LYS A 1 102 ? 28.404 -23.800 -44.768 1.00 47.69 102 LYS A CA 1
ATOM 881 C C . LYS A 1 102 ? 29.010 -23.873 -43.370 1.00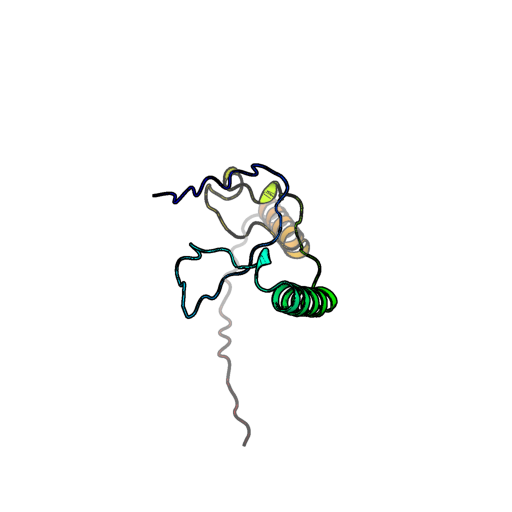 47.69 102 LYS A C 1
ATOM 883 O O . LYS A 1 102 ? 30.116 -24.398 -43.228 1.00 47.69 102 LYS A O 1
ATOM 888 N N . ASP A 1 103 ? 28.264 -23.461 -42.353 1.00 48.88 103 ASP A N 1
ATOM 889 C CA . ASP A 1 103 ? 28.681 -23.686 -40.974 1.00 48.88 103 ASP A CA 1
ATOM 890 C C . ASP A 1 103 ? 28.438 -25.146 -40.568 1.00 48.88 103 ASP A C 1
ATOM 892 O O . ASP A 1 103 ? 27.311 -25.622 -40.402 1.00 48.88 103 ASP A O 1
ATOM 896 N N . LYS A 1 104 ? 29.538 -25.894 -40.444 1.00 44.25 104 LYS A N 1
ATOM 897 C CA . LYS A 1 104 ? 29.560 -27.233 -39.853 1.00 44.25 104 LYS A CA 1
ATOM 898 C C . LYS A 1 104 ? 29.586 -27.102 -38.330 1.00 44.25 104 LYS A C 1
ATOM 900 O O . LYS A 1 104 ? 30.598 -26.722 -37.757 1.00 44.25 104 LYS A O 1
ATOM 905 N N . SER A 1 105 ? 28.481 -27.506 -37.705 1.00 46.66 105 SER A N 1
ATOM 906 C CA . SER A 1 105 ? 28.353 -28.107 -36.366 1.00 46.66 105 SER A CA 1
ATOM 907 C C . SER A 1 105 ? 29.372 -27.721 -35.277 1.00 46.66 105 SER A C 1
ATOM 909 O O . SER A 1 105 ? 30.517 -28.171 -35.325 1.00 46.66 105 SER A O 1
ATOM 911 N N . LYS A 1 106 ? 28.900 -27.165 -34.151 1.00 48.00 106 LYS A N 1
ATOM 912 C CA . LYS A 1 106 ? 29.441 -27.522 -32.823 1.00 48.00 106 LYS A CA 1
ATOM 913 C C . LYS A 1 106 ? 28.333 -27.720 -31.792 1.00 48.00 106 LYS A C 1
ATOM 915 O O . LYS A 1 1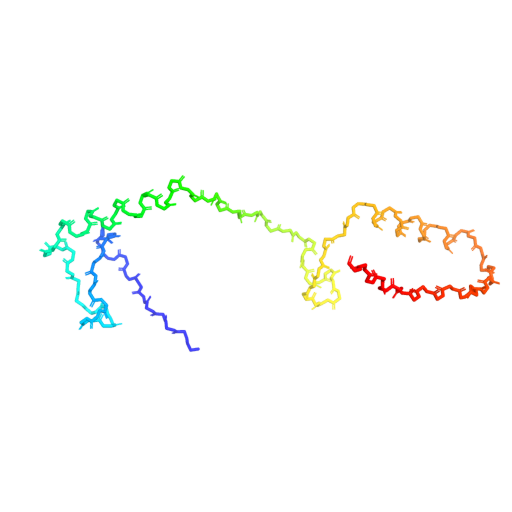06 ? 27.832 -26.810 -31.147 1.00 48.00 106 LYS A O 1
ATOM 920 N N . ASN A 1 107 ? 28.009 -28.996 -31.648 1.00 47.16 107 ASN A N 1
ATOM 921 C CA . ASN A 1 107 ? 27.288 -29.621 -30.557 1.00 47.16 107 ASN A CA 1
ATOM 922 C C . ASN A 1 107 ? 28.020 -29.328 -29.228 1.00 47.16 107 ASN A C 1
ATOM 924 O O . ASN A 1 107 ? 29.164 -29.754 -29.064 1.00 47.16 107 ASN A O 1
ATOM 928 N N . ARG A 1 108 ? 27.395 -28.634 -28.268 1.00 46.44 108 ARG A N 1
ATOM 929 C CA . ARG A 1 108 ? 27.939 -28.505 -26.904 1.00 46.44 108 ARG A CA 1
ATOM 930 C C . ARG A 1 108 ? 26.972 -29.112 -25.894 1.00 46.44 108 ARG A C 1
ATOM 932 O O . ARG A 1 108 ? 26.231 -28.418 -25.206 1.00 46.44 108 ARG A O 1
ATOM 939 N N . LYS A 1 109 ? 27.016 -30.446 -25.806 1.00 46.41 109 LYS A N 1
ATOM 940 C CA . LYS A 1 109 ? 26.481 -31.225 -24.682 1.00 46.41 109 LYS A CA 1
ATOM 941 C C . LYS A 1 109 ? 27.068 -30.674 -23.375 1.00 46.41 109 LYS A C 1
ATOM 943 O O . LYS A 1 109 ? 28.270 -30.804 -23.139 1.00 46.41 109 LYS A O 1
ATOM 948 N N . LEU A 1 110 ? 26.234 -30.082 -22.520 1.00 44.31 110 LEU A N 1
ATOM 949 C CA . LEU A 1 110 ? 26.603 -29.759 -21.141 1.00 44.31 110 LEU A CA 1
ATOM 950 C C . LEU A 1 110 ? 26.770 -31.076 -20.362 1.00 44.31 110 LEU A C 1
ATOM 952 O O . LEU A 1 110 ? 25.792 -31.720 -19.985 1.00 44.31 110 LEU A O 1
ATOM 956 N N . LYS A 1 111 ? 28.015 -31.495 -20.111 1.00 44.22 111 LYS A N 1
ATOM 957 C CA . LYS A 1 111 ? 28.311 -32.509 -19.091 1.00 44.22 111 LYS A CA 1
ATOM 958 C C . LYS A 1 111 ? 28.100 -31.877 -17.712 1.00 44.22 111 LYS A C 1
ATOM 960 O O . LYS A 1 111 ? 28.938 -31.106 -17.256 1.00 44.22 111 LYS A O 1
ATOM 965 N N . ARG A 1 112 ? 27.008 -32.237 -17.030 1.00 49.53 112 ARG A N 1
ATOM 966 C CA . ARG A 1 112 ? 26.905 -32.105 -15.568 1.00 49.53 112 ARG A CA 1
ATOM 967 C C . ARG A 1 112 ? 27.899 -33.097 -14.967 1.00 49.53 112 ARG A C 1
ATOM 969 O O . ARG A 1 112 ? 27.740 -34.301 -15.145 1.00 49.53 112 ARG A O 1
ATOM 976 N N . LYS A 1 113 ? 28.945 -32.606 -14.305 1.00 41.91 113 LYS A N 1
ATOM 977 C CA . LYS A 1 113 ? 29.841 -33.439 -13.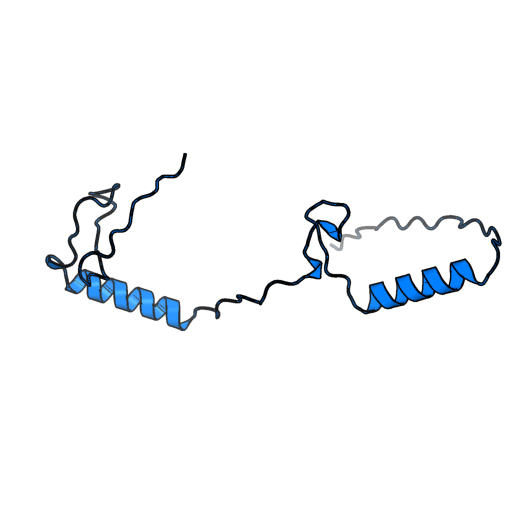500 1.00 41.91 113 LYS A CA 1
ATOM 978 C C . LYS A 1 113 ? 29.488 -33.191 -12.035 1.00 41.91 113 LYS A C 1
ATOM 980 O O . LYS A 1 113 ? 29.754 -32.111 -11.518 1.00 41.91 113 LYS A O 1
ATOM 985 N N . MET A 1 114 ? 28.836 -34.176 -11.415 1.00 39.78 114 MET A N 1
ATOM 986 C CA . MET A 1 114 ? 28.784 -34.329 -9.960 1.00 39.78 114 MET A CA 1
ATOM 987 C C . MET A 1 114 ? 30.217 -34.406 -9.424 1.00 39.78 114 MET A C 1
ATOM 989 O O . MET A 1 114 ? 31.082 -35.029 -10.049 1.00 39.78 114 MET A O 1
ATOM 993 N N . LYS A 1 115 ? 30.456 -33.800 -8.264 1.00 45.09 115 LYS A N 1
ATOM 994 C CA . LYS A 1 115 ? 31.555 -34.179 -7.380 1.00 45.09 115 LYS A CA 1
ATOM 995 C C . LYS A 1 115 ? 30.947 -34.634 -6.055 1.00 45.09 115 LYS A C 1
ATOM 997 O O . LYS A 1 115 ? 29.989 -34.017 -5.593 1.00 45.09 115 LYS A O 1
ATOM 1002 N N . HIS A 1 116 ? 31.479 -35.768 -5.605 1.00 45.78 116 HIS A N 1
ATOM 1003 C CA . HIS A 1 116 ? 31.276 -36.429 -4.321 1.00 45.78 116 HIS A CA 1
ATOM 1004 C C . HIS A 1 116 ? 31.579 -35.511 -3.141 1.00 45.78 116 HIS A C 1
ATOM 1006 O O . HIS A 1 116 ? 32.443 -34.619 -3.318 1.00 45.78 116 HIS A O 1
#

Secondary structure (DSSP, 8-state):
----------SS-------TTT-TT--S--TTT-HHHHHHHHHHHHHHHHTPPPP--PPPPGGG-GGGTTTS-------HHHHHHHHHHHHHHHHS--------------------

InterPro domains:
  IPR017850 Alkaline-phosphatase-like, core domain superfamily [SSF53649] (9-76)
  IPR047115 Arylsulfatase B [PTHR10342] (10-76)

pLDDT: mean 76.88, std 20.92, range [38.66, 98.38]

Organism: NCBI:txid451742

Radius of gyration: 29.77 Å; chains: 1; bounding box: 52×51×72 Å

Sequence (116 aa):
RYHNERIRWDRGKSIWLFNITADPYERVDMSQRYPHIVKKMLMRLAQYNKTAVPVRYPAKDLRSNPQYNSGVWGPWYKDEKEQEEELYNNFFTNHLGKTSWKDKSKNRKLKRKMKH

Foldseek 3Di:
DDPPPPPPPPDDDDDFDDDCVVCVPRPDTCCVVCVVVSVVVVVVVVVVVVPDDDDDDDDDDPQQDCVVVVNDRDDRDDDPVVVVVVVVVVVVPVPDPDDDDDDDDDDDDDDDDDDD